Protein AF-A0A0B8QP86-F1 (afdb_monomer_lite)

InterPro domains:
  IPR002121 HRDC domain [PF00570] (1-34)
  IPR002121 HRDC domain [PS50967] (1-44)
  IPR010997 HRDC-like superfamily [SSF47819] (1-39)
  IPR022080 Protein of unknown function DUF3630 [PF12305] (49-136)
  IPR044876 HRDC domain superfamily [G3DSA:1.10.150.80] (1-42)

Organism: NCBI:txid1481914

Radius of gyration: 19.51 Å; chains: 1; bounding box: 46×40×52 Å

Sequence (138 aa):
MADILPTSYGEMLAVNGVGQRKLDKYADVFLDLIQEHITGHAKFLASHYIADEVKLIVTFPSFDHDSYPQLAEEFVALLSAKVVEKQQDADLHTWLIDFEGCRLMLRGEHYSESVWLESLSVEEGSEELEFI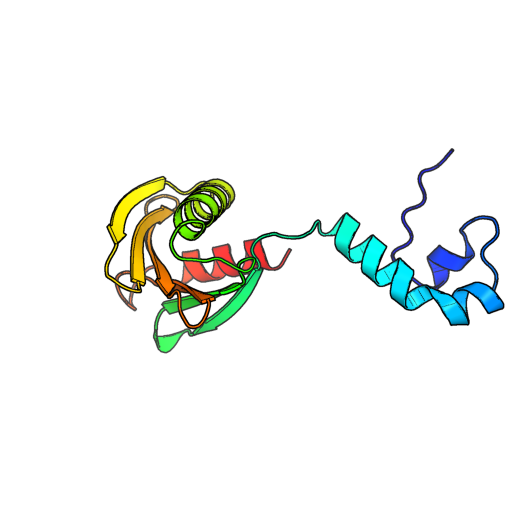ASLLCK

Structure (mmCIF, N/CA/C/O backbone):
data_AF-A0A0B8QP86-F1
#
_entry.id   AF-A0A0B8QP86-F1
#
loop_
_atom_site.group_PDB
_atom_site.id
_atom_site.type_symbol
_atom_site.label_atom_id
_atom_site.label_alt_id
_atom_site.label_comp_id
_atom_site.label_asym_id
_atom_site.label_entity_id
_atom_site.label_seq_id
_atom_site.pdbx_PDB_ins_code
_atom_site.Cartn_x
_atom_site.Cartn_y
_atom_site.Cartn_z
_atom_site.occupancy
_atom_site.B_iso_or_equiv
_atom_site.auth_seq_id
_atom_site.auth_comp_id
_atom_site.auth_asym_id
_atom_site.auth_atom_id
_atom_site.pdbx_PDB_model_num
ATOM 1 N N . MET A 1 1 ? 11.970 -21.170 -28.869 1.00 48.81 1 MET A N 1
ATOM 2 C CA . MET A 1 1 ? 13.067 -20.249 -28.506 1.00 48.81 1 MET A CA 1
ATOM 3 C C . MET A 1 1 ? 13.019 -20.147 -26.996 1.00 48.81 1 MET A C 1
ATOM 5 O O . MET A 1 1 ? 11.913 -20.032 -26.494 1.00 48.81 1 MET A O 1
ATOM 9 N N . ALA A 1 2 ? 14.126 -20.339 -26.278 1.00 48.25 2 ALA A N 1
ATOM 10 C CA . ALA A 1 2 ? 14.112 -20.099 -24.836 1.00 48.25 2 ALA A CA 1
ATOM 11 C C . ALA A 1 2 ? 13.992 -18.586 -24.624 1.00 48.25 2 ALA A C 1
ATOM 13 O O . ALA A 1 2 ? 14.783 -17.841 -25.204 1.00 48.25 2 ALA A O 1
ATOM 14 N N . ASP A 1 3 ? 12.996 -18.153 -23.859 1.00 63.59 3 ASP A N 1
ATOM 15 C CA . ASP A 1 3 ? 12.854 -16.760 -23.448 1.00 63.59 3 ASP A CA 1
ATOM 16 C C . ASP A 1 3 ? 13.947 -16.475 -22.410 1.00 63.59 3 ASP A C 1
ATOM 18 O O . ASP A 1 3 ? 13.838 -16.852 -21.245 1.00 63.59 3 ASP A O 1
ATOM 22 N N . ILE A 1 4 ? 15.073 -15.918 -22.862 1.00 77.81 4 ILE A N 1
ATOM 23 C CA . ILE A 1 4 ? 16.176 -15.523 -21.981 1.00 77.81 4 ILE A CA 1
ATOM 24 C C . ILE A 1 4 ? 15.822 -14.150 -21.400 1.00 77.81 4 ILE A C 1
ATOM 26 O O . ILE A 1 4 ? 15.690 -13.187 -22.154 1.00 77.81 4 ILE A O 1
ATOM 30 N N . LEU A 1 5 ? 15.693 -14.071 -20.075 1.00 81.75 5 LEU A N 1
ATOM 31 C CA . LEU A 1 5 ? 15.492 -12.842 -19.299 1.00 81.75 5 LEU A CA 1
ATOM 32 C C . LEU A 1 5 ? 16.765 -12.564 -18.485 1.00 81.75 5 LEU A C 1
ATOM 34 O O . LEU A 1 5 ? 16.869 -13.030 -17.353 1.00 81.75 5 LEU A O 1
ATOM 38 N N . PRO A 1 6 ? 17.776 -11.902 -19.070 1.00 89.12 6 PRO A N 1
ATOM 39 C CA . PRO A 1 6 ? 19.049 -11.690 -18.398 1.00 89.12 6 PRO A CA 1
ATOM 40 C C . PRO A 1 6 ? 18.917 -10.610 -17.319 1.00 89.12 6 PRO A C 1
ATOM 42 O O . PRO A 1 6 ? 18.499 -9.492 -17.605 1.00 89.12 6 PRO A O 1
ATOM 45 N N . THR A 1 7 ? 19.335 -10.921 -16.096 1.00 88.31 7 THR A N 1
ATOM 46 C CA . THR A 1 7 ? 19.342 -9.993 -14.951 1.00 88.31 7 THR A CA 1
ATOM 47 C C . THR A 1 7 ? 20.756 -9.592 -14.539 1.00 88.31 7 THR A C 1
ATOM 49 O O . THR A 1 7 ? 20.974 -9.017 -13.476 1.00 88.31 7 THR A O 1
ATOM 52 N N . SER A 1 8 ? 21.757 -9.919 -15.359 1.00 91.12 8 SER A N 1
ATOM 53 C CA . SER A 1 8 ? 23.146 -9.539 -15.122 1.00 91.12 8 SER A CA 1
ATOM 54 C C . SER A 1 8 ? 23.919 -9.305 -16.418 1.00 91.12 8 SER A C 1
ATOM 56 O O . SER A 1 8 ? 23.569 -9.799 -17.491 1.00 91.12 8 SER A O 1
ATOM 58 N N . TYR A 1 9 ? 25.048 -8.604 -16.300 1.00 91.12 9 TYR A N 1
ATOM 59 C CA . TYR A 1 9 ? 26.001 -8.394 -17.392 1.00 91.12 9 TYR A CA 1
ATOM 60 C C . TYR A 1 9 ? 26.487 -9.706 -18.031 1.00 91.12 9 TYR A C 1
ATOM 62 O O . TYR A 1 9 ? 26.633 -9.796 -19.251 1.00 91.12 9 TYR A O 1
ATOM 70 N N . GLY A 1 10 ? 26.735 -10.734 -17.214 1.00 89.56 10 GLY A N 1
ATOM 71 C CA . GLY A 1 10 ? 27.185 -12.041 -17.697 1.00 89.56 10 GLY A CA 1
ATOM 72 C C . GLY A 1 10 ? 26.113 -12.757 -18.518 1.00 89.56 10 GLY A C 1
ATOM 73 O O . GLY A 1 10 ? 26.411 -13.318 -19.570 1.00 89.56 10 GLY A O 1
ATOM 74 N N . GLU A 1 11 ? 24.859 -12.682 -18.081 1.00 91.38 11 GLU A N 1
ATOM 75 C CA . GLU A 1 11 ? 23.720 -13.264 -18.797 1.00 91.38 11 GLU A CA 1
ATOM 76 C C . GLU A 1 11 ? 23.393 -12.493 -20.079 1.00 91.38 11 GLU A C 1
ATOM 78 O O . GLU A 1 11 ? 23.052 -13.103 -21.092 1.00 91.38 11 GLU A O 1
ATOM 83 N N . MET A 1 12 ? 23.591 -11.171 -20.087 1.00 90.81 12 MET A N 1
ATOM 84 C CA . MET A 1 12 ? 23.452 -10.346 -21.290 1.00 90.81 12 MET A CA 1
ATOM 85 C C . MET A 1 12 ? 24.409 -10.781 -22.408 1.00 90.81 12 MET A C 1
ATOM 87 O O . MET A 1 12 ? 24.021 -10.776 -23.572 1.00 90.81 12 MET A O 1
ATOM 91 N N . LEU A 1 13 ? 25.633 -11.224 -22.089 1.00 90.56 13 LEU A N 1
ATOM 92 C CA . LEU A 1 13 ? 26.570 -11.772 -23.086 1.00 90.56 13 LEU A CA 1
ATOM 93 C C . LEU A 1 13 ? 26.135 -13.124 -23.668 1.00 90.56 13 LEU A C 1
ATOM 95 O O . LEU A 1 13 ? 26.598 -13.495 -24.746 1.00 90.56 13 LEU A O 1
ATOM 99 N N . ALA A 1 14 ? 25.264 -13.861 -22.977 1.00 89.75 14 ALA A N 1
ATOM 100 C CA . ALA A 1 14 ? 24.707 -15.114 -23.479 1.00 89.75 14 ALA A CA 1
ATOM 101 C C . ALA A 1 14 ? 23.549 -14.889 -24.474 1.00 89.75 14 ALA A C 1
ATOM 103 O O . ALA A 1 14 ? 23.144 -15.824 -25.170 1.00 89.75 14 ALA A O 1
ATOM 104 N N . VAL A 1 15 ? 23.035 -13.656 -24.587 1.00 87.94 15 VAL A N 1
ATOM 105 C CA . VAL A 1 15 ? 22.004 -13.285 -25.564 1.00 87.94 15 VAL A CA 1
ATOM 106 C C . VAL A 1 15 ? 22.609 -13.192 -26.965 1.00 87.94 15 VAL A C 1
ATOM 108 O O . VAL A 1 15 ? 23.618 -12.524 -27.206 1.00 87.94 15 VAL A O 1
ATOM 111 N N . ASN A 1 16 ? 21.962 -13.843 -27.935 1.00 90.19 16 ASN A N 1
ATOM 112 C CA . ASN A 1 16 ? 22.435 -13.865 -29.316 1.00 90.19 16 ASN A CA 1
ATOM 113 C C . ASN A 1 16 ? 22.584 -12.438 -29.882 1.00 90.19 16 ASN A C 1
ATOM 115 O O . ASN A 1 16 ? 21.651 -11.637 -29.858 1.00 90.19 16 ASN A O 1
ATOM 119 N N . GLY A 1 17 ? 23.770 -12.126 -30.409 1.00 88.00 17 GLY A N 1
ATOM 120 C CA . GLY A 1 17 ? 24.059 -10.834 -31.030 1.00 88.00 17 GLY A CA 1
ATOM 121 C C . GLY A 1 17 ? 24.470 -9.726 -30.054 1.00 88.00 17 GLY A C 1
ATOM 122 O O . GLY A 1 17 ? 24.714 -8.595 -30.505 1.00 88.00 17 GLY A O 1
ATOM 123 N N . VAL A 1 18 ? 24.593 -10.030 -28.757 1.00 90.81 18 VAL A N 1
ATOM 124 C CA . VAL A 1 18 ? 25.202 -9.154 -27.750 1.00 90.81 18 VAL A CA 1
ATOM 125 C C . VAL A 1 18 ? 26.681 -9.516 -27.602 1.00 90.81 18 VAL A C 1
ATOM 127 O O . VAL A 1 18 ? 27.045 -10.648 -27.321 1.00 90.81 18 VAL A O 1
ATOM 130 N N . GLY A 1 19 ? 27.555 -8.539 -27.837 1.00 92.56 19 GLY A N 1
ATOM 131 C CA . GLY A 1 19 ? 28.998 -8.662 -27.616 1.00 92.56 19 GLY A CA 1
ATOM 132 C C . GLY A 1 19 ? 29.505 -7.498 -26.771 1.00 92.56 19 GLY A C 1
ATOM 133 O O . GLY A 1 19 ? 28.771 -6.532 -26.568 1.00 92.56 19 GLY A O 1
ATOM 134 N N . GLN A 1 20 ? 30.767 -7.555 -26.339 1.00 93.69 20 GLN A N 1
ATOM 135 C CA . GLN A 1 20 ? 31.343 -6.620 -25.355 1.00 93.69 20 GLN A CA 1
ATOM 136 C C . GLN A 1 20 ? 31.057 -5.139 -25.653 1.00 93.69 20 GLN A C 1
ATOM 138 O O . GLN A 1 20 ? 30.511 -4.429 -24.824 1.00 93.69 20 GLN A O 1
ATOM 143 N N . ARG A 1 21 ? 31.266 -4.688 -26.898 1.00 94.81 21 ARG A N 1
ATOM 144 C CA . ARG A 1 21 ? 31.007 -3.286 -27.288 1.00 94.81 21 ARG A CA 1
ATOM 145 C C . ARG A 1 21 ? 29.554 -2.827 -27.109 1.00 94.81 21 ARG A C 1
ATOM 147 O O . ARG A 1 21 ? 29.317 -1.632 -26.976 1.00 94.81 21 ARG A O 1
ATOM 154 N N . LYS A 1 22 ? 28.580 -3.737 -27.229 1.00 92.62 22 LYS A N 1
ATOM 155 C CA . LYS A 1 22 ? 27.158 -3.431 -26.999 1.00 92.62 22 LYS A CA 1
ATOM 156 C C . LYS A 1 22 ? 26.833 -3.496 -25.513 1.00 92.62 22 LYS A C 1
ATOM 158 O O . LYS A 1 22 ? 26.086 -2.646 -25.049 1.00 92.62 22 LYS A O 1
ATOM 163 N N . LEU A 1 23 ? 27.408 -4.468 -24.806 1.00 92.25 23 LEU A N 1
ATOM 164 C CA . LEU A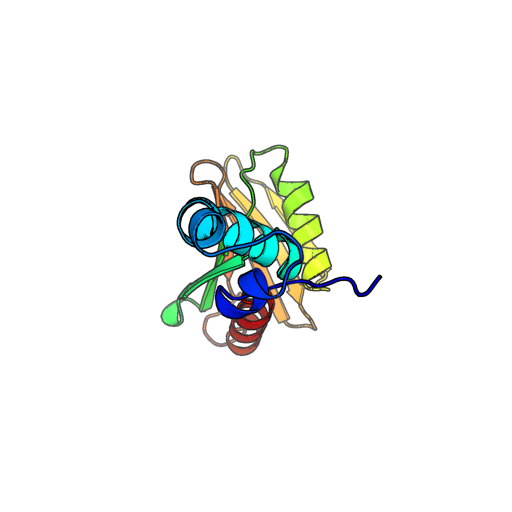 1 23 ? 27.283 -4.590 -23.361 1.00 92.25 23 LEU A CA 1
ATOM 165 C C . LEU A 1 23 ? 27.746 -3.291 -22.684 1.00 92.25 23 LEU A C 1
ATOM 167 O O . LEU A 1 23 ? 26.931 -2.610 -22.083 1.00 92.25 23 LEU A O 1
ATOM 171 N N . ASP A 1 24 ? 28.981 -2.854 -22.933 1.00 93.62 24 ASP A N 1
ATOM 172 C CA . ASP A 1 24 ? 29.561 -1.651 -22.311 1.00 93.62 24 ASP A CA 1
ATOM 173 C C . ASP A 1 24 ? 28.768 -0.363 -22.585 1.00 93.62 24 ASP A C 1
ATOM 175 O O . ASP A 1 24 ? 28.847 0.600 -21.830 1.00 93.62 24 ASP A O 1
ATOM 179 N N . LYS A 1 25 ? 28.042 -0.309 -23.708 1.00 94.62 25 LYS A N 1
ATOM 180 C CA . LYS A 1 25 ? 27.323 0.895 -24.139 1.00 94.62 25 LYS A CA 1
ATOM 181 C C . LYS A 1 25 ? 25.863 0.925 -23.688 1.00 94.62 25 LYS A C 1
ATOM 183 O O . LYS A 1 25 ? 25.295 2.010 -23.597 1.00 94.62 25 LYS A O 1
ATOM 188 N N . TYR A 1 26 ? 25.240 -0.235 -23.502 1.00 93.94 26 TYR A N 1
ATOM 189 C CA . TYR A 1 26 ? 23.787 -0.334 -23.360 1.00 93.94 26 TYR A CA 1
ATOM 190 C C . TYR A 1 26 ? 23.329 -1.195 -22.178 1.00 93.94 26 TYR A C 1
ATOM 192 O O . TYR A 1 26 ? 22.138 -1.184 -21.889 1.00 93.94 26 TYR A O 1
ATOM 200 N N . ALA A 1 27 ? 24.218 -1.940 -21.513 1.00 89.94 27 ALA A N 1
ATOM 201 C CA . ALA A 1 27 ? 23.831 -2.921 -20.500 1.00 89.94 27 ALA A CA 1
ATOM 202 C C . ALA A 1 27 ? 23.004 -2.316 -19.366 1.00 89.94 27 ALA A C 1
ATOM 204 O O . ALA A 1 27 ? 21.943 -2.862 -19.102 1.00 89.94 27 ALA A O 1
ATOM 205 N N . ASP A 1 28 ? 23.425 -1.194 -18.773 1.00 88.25 28 ASP A N 1
ATOM 206 C CA . ASP A 1 28 ? 22.697 -0.567 -17.658 1.00 88.25 28 ASP A CA 1
ATOM 207 C C . ASP A 1 28 ? 21.240 -0.264 -18.028 1.00 88.25 28 ASP A C 1
ATOM 209 O O . ASP A 1 28 ? 20.325 -0.791 -17.415 1.00 88.25 28 ASP A O 1
ATOM 213 N N . VAL A 1 29 ? 21.014 0.461 -19.129 1.00 89.50 29 VAL A N 1
ATOM 214 C CA . VAL A 1 29 ? 19.664 0.855 -19.574 1.00 89.50 29 VAL A CA 1
ATOM 215 C C . VAL A 1 29 ? 18.753 -0.353 -19.817 1.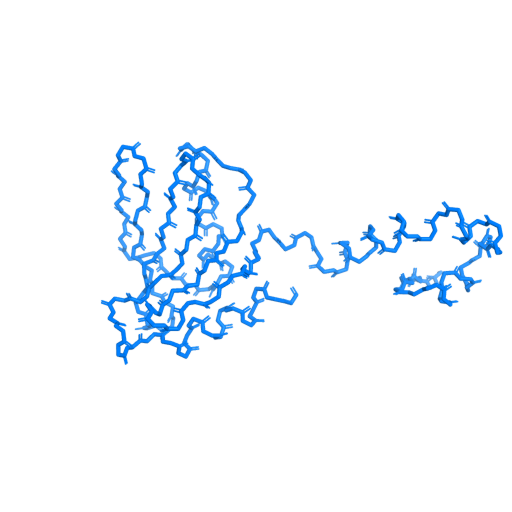00 89.50 29 VAL A C 1
ATOM 217 O O . VAL A 1 29 ? 17.561 -0.305 -19.525 1.00 89.50 29 VAL A O 1
ATOM 220 N N . PHE A 1 30 ? 19.289 -1.435 -20.386 1.00 90.12 30 PHE A N 1
ATOM 221 C CA . PHE A 1 30 ? 18.496 -2.638 -20.635 1.00 90.12 30 PHE A CA 1
ATOM 222 C C . PHE A 1 30 ? 18.285 -3.471 -19.375 1.00 90.12 30 PHE A C 1
ATOM 224 O O . PHE A 1 30 ? 17.198 -4.012 -19.212 1.00 90.12 30 PHE A O 1
ATOM 231 N N . LEU A 1 31 ? 19.292 -3.597 -18.511 1.00 89.06 31 LEU A N 1
ATOM 232 C CA . LEU A 1 31 ? 19.172 -4.327 -17.252 1.00 89.06 31 LEU A CA 1
ATOM 233 C C . LEU A 1 31 ? 18.200 -3.621 -16.311 1.00 89.06 31 LEU A C 1
ATOM 235 O O . LEU A 1 31 ? 17.370 -4.306 -15.729 1.00 89.06 31 LEU A O 1
ATOM 239 N N . ASP A 1 32 ? 18.221 -2.290 -16.260 1.00 81.94 32 ASP A N 1
ATOM 240 C CA . ASP A 1 32 ? 17.248 -1.486 -15.520 1.00 81.94 32 ASP A CA 1
ATOM 241 C C . ASP A 1 32 ? 15.825 -1.739 -16.039 1.00 81.94 32 ASP A C 1
ATOM 243 O O . ASP A 1 32 ? 14.937 -2.074 -15.261 1.00 81.94 32 ASP A O 1
ATOM 247 N N . LEU A 1 33 ? 15.611 -1.679 -17.360 1.00 83.81 33 LEU A N 1
ATOM 248 C CA . LEU A 1 33 ? 14.299 -1.926 -17.972 1.00 83.81 33 LEU A CA 1
ATOM 249 C C . LEU A 1 33 ? 13.810 -3.371 -17.770 1.00 83.81 33 LEU A C 1
ATOM 251 O O . LEU A 1 33 ? 12.621 -3.619 -17.579 1.00 83.81 33 LEU A O 1
ATOM 255 N N . ILE A 1 34 ? 14.713 -4.351 -17.854 1.00 86.25 34 ILE A N 1
ATOM 256 C CA . ILE A 1 34 ? 14.386 -5.762 -17.620 1.00 86.25 34 ILE A CA 1
ATOM 257 C C . ILE A 1 34 ? 14.072 -5.980 -16.143 1.00 86.25 34 ILE A C 1
ATOM 259 O O . ILE A 1 34 ? 13.113 -6.678 -15.831 1.00 86.25 34 ILE A O 1
ATOM 263 N N . GLN A 1 35 ? 14.845 -5.375 -15.245 1.00 78.38 35 GLN A N 1
ATOM 264 C CA . GLN A 1 35 ? 14.595 -5.429 -13.814 1.00 78.38 35 GLN A CA 1
ATOM 265 C C . GLN A 1 35 ? 13.232 -4.814 -13.495 1.00 78.38 35 GLN A C 1
ATOM 267 O O . GLN A 1 35 ? 12.431 -5.493 -12.871 1.00 78.38 35 GLN A O 1
ATOM 272 N N . GLU A 1 36 ? 12.924 -3.631 -14.030 1.00 74.12 36 GLU A N 1
ATOM 273 C CA . GLU A 1 36 ? 11.617 -2.965 -13.940 1.00 74.12 36 GLU A CA 1
ATOM 274 C C . GLU A 1 36 ? 10.475 -3.833 -14.499 1.00 74.12 36 GLU A C 1
ATOM 276 O O . GLU A 1 36 ? 9.389 -3.898 -13.926 1.00 74.12 36 GLU A O 1
ATOM 281 N N . HIS A 1 37 ? 10.711 -4.566 -15.590 1.00 77.38 37 HIS A N 1
ATOM 282 C CA . HIS A 1 37 ? 9.735 -5.511 -16.132 1.00 77.38 37 HIS A CA 1
ATOM 283 C C . HIS A 1 37 ? 9.531 -6.744 -15.234 1.00 77.38 37 HIS A C 1
ATOM 285 O O . HIS A 1 37 ? 8.406 -7.222 -15.101 1.00 77.38 37 HIS A O 1
ATOM 291 N N . ILE A 1 38 ? 10.601 -7.267 -14.625 1.00 73.19 38 ILE A N 1
ATOM 292 C CA . ILE A 1 38 ? 10.584 -8.481 -13.793 1.00 73.19 38 ILE A CA 1
ATOM 293 C C . ILE A 1 38 ? 10.000 -8.209 -12.407 1.00 73.19 38 I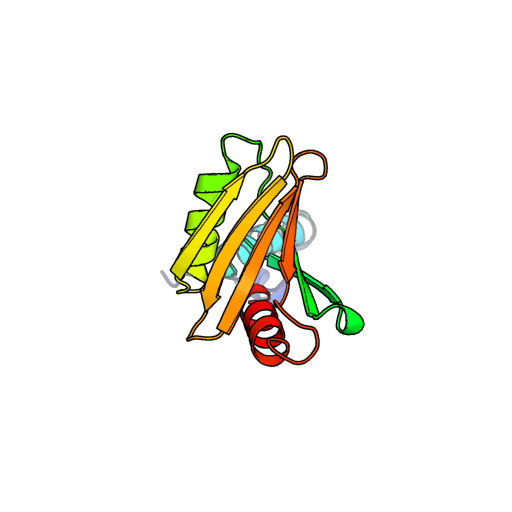LE A C 1
ATOM 295 O O . ILE A 1 38 ? 9.193 -9.004 -11.931 1.00 73.19 38 ILE A O 1
ATOM 299 N N . THR A 1 39 ? 10.373 -7.098 -11.771 1.00 65.75 39 THR A N 1
ATOM 300 C CA . THR A 1 39 ? 9.753 -6.645 -10.514 1.00 65.75 39 THR A CA 1
ATOM 301 C C . THR A 1 39 ? 8.323 -6.156 -10.742 1.00 65.75 39 THR A C 1
ATOM 303 O O . THR A 1 39 ? 7.570 -5.943 -9.797 1.00 65.75 39 THR A O 1
ATOM 306 N N . GLY A 1 40 ? 7.935 -5.970 -12.009 1.00 56.38 40 GLY A N 1
ATOM 307 C CA . GLY A 1 40 ? 6.820 -5.122 -12.381 1.00 56.38 40 GLY A CA 1
ATOM 308 C C . GLY A 1 40 ? 7.136 -3.671 -12.021 1.00 56.38 40 GLY A C 1
ATOM 309 O O . GLY A 1 40 ? 7.937 -3.376 -11.131 1.00 56.38 40 GLY A O 1
ATOM 310 N N . HIS A 1 41 ? 6.464 -2.726 -12.672 1.00 59.12 41 HIS A N 1
ATOM 311 C CA . HIS A 1 41 ? 6.265 -1.436 -12.028 1.00 59.12 41 HIS A CA 1
ATOM 312 C C . HIS A 1 41 ? 5.411 -1.717 -10.792 1.00 59.12 41 HIS A C 1
ATOM 314 O O . HIS A 1 41 ? 4.181 -1.733 -10.887 1.00 59.12 41 HIS A O 1
ATOM 320 N N . ALA A 1 42 ? 6.042 -2.029 -9.659 1.00 70.12 42 ALA A N 1
ATOM 321 C CA . ALA A 1 42 ? 5.360 -2.080 -8.385 1.00 70.12 42 ALA A CA 1
ATOM 322 C C . ALA A 1 42 ? 4.780 -0.681 -8.183 1.00 70.12 42 ALA A C 1
ATOM 324 O O . ALA A 1 42 ? 5.484 0.283 -7.890 1.00 70.12 42 ALA A O 1
ATOM 325 N N . LYS A 1 43 ? 3.484 -0.563 -8.488 1.00 86.19 43 LYS A N 1
ATOM 326 C CA . LYS A 1 43 ? 2.759 0.708 -8.533 1.00 86.19 43 LYS A CA 1
ATOM 327 C C . LYS A 1 43 ? 2.866 1.439 -7.195 1.00 86.19 43 LYS A C 1
ATOM 329 O O . LYS A 1 43 ? 2.825 2.661 -7.165 1.00 86.19 43 LYS A O 1
ATOM 334 N N . PHE A 1 44 ? 3.027 0.674 -6.118 1.00 92.62 44 PHE A N 1
ATOM 335 C CA . PHE A 1 44 ? 3.176 1.145 -4.756 1.00 92.62 44 PHE A CA 1
ATOM 336 C C . PHE A 1 44 ? 4.414 0.502 -4.135 1.00 92.62 44 PHE A C 1
ATOM 338 O O . PHE A 1 44 ? 4.597 -0.709 -4.258 1.00 92.62 44 PHE A O 1
ATOM 345 N N . LEU A 1 45 ? 5.240 1.299 -3.461 1.00 92.50 45 LEU A N 1
ATOM 346 C CA . LEU A 1 45 ? 6.504 0.851 -2.867 1.00 92.50 45 LEU A CA 1
ATOM 347 C C . LEU A 1 45 ? 6.638 1.363 -1.438 1.00 92.50 45 LEU A C 1
ATOM 349 O O . LEU A 1 45 ? 6.305 2.513 -1.159 1.00 92.50 45 LEU A O 1
ATOM 353 N N . ALA A 1 46 ? 7.180 0.549 -0.536 1.00 93.94 46 ALA A N 1
ATOM 354 C CA . ALA A 1 46 ? 7.544 1.030 0.792 1.00 93.94 46 ALA A CA 1
ATOM 355 C C . ALA A 1 46 ? 8.746 1.982 0.690 1.00 93.94 46 ALA A C 1
ATOM 357 O O . ALA A 1 46 ? 9.759 1.650 0.077 1.00 93.94 46 ALA A O 1
ATOM 358 N N . SER A 1 47 ? 8.644 3.161 1.306 1.00 92.44 47 SER A N 1
ATOM 359 C CA . SER A 1 47 ? 9.730 4.148 1.328 1.00 92.44 47 SER A CA 1
ATOM 360 C C . SER A 1 47 ? 10.483 4.135 2.655 1.00 92.44 47 SER A C 1
ATOM 362 O O . SER A 1 47 ? 11.695 3.951 2.674 1.00 92.44 47 SER A O 1
ATOM 364 N N . HIS A 1 48 ? 9.778 4.360 3.767 1.00 93.25 48 HIS A N 1
ATOM 365 C CA . HIS A 1 48 ? 10.372 4.488 5.102 1.00 93.25 48 HIS A CA 1
ATOM 366 C C . HIS A 1 48 ? 9.398 4.005 6.172 1.00 93.25 48 HIS A C 1
ATOM 368 O O . HIS A 1 48 ? 8.229 4.381 6.149 1.00 93.25 48 HIS A O 1
ATOM 374 N N . TYR A 1 49 ? 9.893 3.243 7.145 1.00 94.44 49 TYR A N 1
ATOM 375 C CA . TYR A 1 49 ? 9.145 2.887 8.348 1.00 94.44 49 TYR A CA 1
ATOM 376 C C . TYR A 1 49 ? 9.641 3.709 9.543 1.00 94.44 49 TYR A C 1
ATOM 378 O O . TYR A 1 49 ? 10.843 3.767 9.808 1.00 94.44 49 TYR A O 1
ATOM 386 N N . ILE A 1 50 ? 8.717 4.360 10.248 1.00 94.94 50 ILE A N 1
ATOM 387 C CA . ILE A 1 50 ? 8.963 5.210 11.415 1.00 94.94 50 ILE A CA 1
ATOM 388 C C . ILE A 1 50 ? 8.412 4.472 12.636 1.00 94.94 50 ILE A C 1
ATOM 390 O O . ILE A 1 50 ? 7.218 4.539 12.926 1.00 94.94 50 ILE A O 1
ATOM 394 N N . ALA A 1 51 ? 9.288 3.748 13.335 1.00 91.06 51 ALA A N 1
ATOM 395 C CA . ALA A 1 51 ? 8.898 2.845 14.419 1.00 91.06 51 ALA A CA 1
ATOM 396 C C . ALA A 1 51 ? 8.216 3.565 15.596 1.00 91.06 51 ALA A C 1
ATOM 398 O O . ALA A 1 51 ? 7.205 3.081 16.093 1.00 91.06 51 ALA A O 1
ATOM 399 N N . ASP A 1 52 ? 8.714 4.742 15.993 1.00 91.88 52 ASP A N 1
ATOM 400 C CA . ASP A 1 52 ? 8.176 5.501 17.136 1.00 91.88 52 ASP A CA 1
ATOM 401 C C . ASP A 1 52 ? 6.726 5.978 16.922 1.00 91.88 52 ASP A C 1
ATOM 403 O O . ASP A 1 52 ? 5.996 6.204 17.885 1.00 91.88 52 ASP A O 1
ATOM 407 N N . GLU A 1 53 ? 6.304 6.129 15.663 1.00 93.75 53 GLU A N 1
ATOM 408 C CA . GLU A 1 53 ? 4.948 6.551 15.288 1.00 93.75 53 GLU A CA 1
ATOM 409 C C . GLU A 1 53 ? 4.102 5.406 14.719 1.00 93.75 53 GLU A C 1
ATOM 411 O O . GLU A 1 53 ? 2.939 5.628 14.389 1.00 93.75 53 GLU A O 1
ATOM 416 N N . VAL A 1 54 ? 4.677 4.205 14.569 1.00 95.62 54 VAL A N 1
ATOM 417 C CA . VAL A 1 54 ? 4.055 3.058 13.889 1.00 95.62 54 VAL A CA 1
ATOM 418 C C . VAL A 1 54 ? 3.448 3.507 12.554 1.00 95.62 54 VAL A C 1
ATOM 420 O O . VAL A 1 54 ? 2.242 3.424 12.309 1.00 95.62 54 VAL A O 1
ATOM 423 N N . LYS A 1 55 ? 4.318 4.076 11.708 1.00 97.25 55 LYS A N 1
ATOM 424 C CA . LYS A 1 55 ? 3.959 4.697 10.430 1.00 97.25 55 LYS A CA 1
ATOM 425 C C . LYS A 1 55 ? 4.841 4.189 9.299 1.00 97.25 55 LYS A C 1
ATOM 427 O O . LYS A 1 55 ? 6.064 4.202 9.402 1.00 97.25 55 LYS A O 1
ATOM 432 N N . LEU A 1 56 ? 4.223 3.798 8.193 1.00 97.44 56 LEU A N 1
ATOM 433 C CA . LEU A 1 56 ? 4.889 3.385 6.965 1.00 97.44 56 LEU A CA 1
ATOM 434 C C . LEU A 1 56 ? 4.594 4.392 5.855 1.00 97.44 56 LEU A C 1
ATOM 436 O O . LEU A 1 56 ? 3.453 4.530 5.425 1.00 97.44 56 LEU A O 1
ATOM 440 N N . ILE A 1 57 ? 5.629 5.062 5.363 1.00 97.25 57 ILE A N 1
ATOM 441 C CA . ILE A 1 57 ? 5.556 5.915 4.177 1.00 97.25 57 ILE A CA 1
ATOM 442 C C . ILE A 1 57 ? 5.588 5.032 2.932 1.00 97.25 57 ILE A C 1
ATOM 444 O O . ILE A 1 57 ? 6.445 4.149 2.819 1.00 97.25 57 ILE A O 1
ATOM 448 N N . VAL A 1 58 ? 4.676 5.295 2.000 1.00 96.44 58 VAL A N 1
ATOM 449 C CA . VAL A 1 58 ? 4.510 4.530 0.764 1.00 96.44 58 VAL A CA 1
ATOM 450 C C . VAL A 1 58 ? 4.601 5.481 -0.425 1.00 96.44 58 VAL A C 1
ATOM 452 O O . VAL A 1 58 ? 3.941 6.515 -0.464 1.00 96.44 58 VAL A O 1
ATOM 455 N N . THR A 1 59 ? 5.410 5.130 -1.418 1.00 93.94 59 THR A N 1
ATOM 456 C CA . THR A 1 59 ? 5.444 5.825 -2.704 1.00 93.94 59 THR A CA 1
ATOM 457 C C . THR A 1 59 ? 4.262 5.377 -3.547 1.00 93.94 59 THR A C 1
ATOM 459 O O . THR A 1 59 ? 4.088 4.183 -3.785 1.00 93.94 59 THR A O 1
ATOM 462 N N . PHE A 1 60 ? 3.468 6.341 -4.000 1.00 94.38 60 PHE A N 1
ATOM 463 C CA . PHE A 1 60 ? 2.420 6.164 -5.001 1.00 94.38 60 PHE A CA 1
ATOM 464 C C . PHE A 1 60 ? 2.899 6.757 -6.338 1.00 94.38 60 PHE A C 1
ATOM 466 O O . PHE A 1 60 ? 3.833 7.565 -6.348 1.00 94.38 60 PHE A O 1
ATOM 473 N N . PRO A 1 61 ? 2.279 6.406 -7.480 1.00 91.19 61 PRO A N 1
ATOM 474 C CA . PRO A 1 61 ? 2.410 7.213 -8.689 1.00 91.19 61 PRO A CA 1
ATOM 475 C C . PRO A 1 61 ? 1.879 8.622 -8.405 1.00 91.19 61 PRO A C 1
ATOM 477 O O . PRO A 1 61 ? 0.993 8.760 -7.563 1.00 91.19 61 PRO A O 1
ATOM 480 N N . SER A 1 62 ? 2.370 9.637 -9.125 1.00 90.25 62 SER A N 1
ATOM 481 C CA . SER A 1 62 ? 1.851 11.008 -8.991 1.00 90.25 62 SER A CA 1
ATOM 482 C C . SER A 1 62 ? 0.330 11.015 -9.116 1.00 90.25 62 SER A C 1
ATOM 484 O O . SER A 1 62 ? -0.251 10.319 -9.961 1.00 90.25 62 SER A O 1
ATOM 486 N N . PHE A 1 63 ? -0.296 11.770 -8.224 1.00 91.88 63 PHE A N 1
ATOM 487 C CA . PHE A 1 63 ? -1.734 11.831 -8.073 1.00 91.88 63 PHE A CA 1
ATOM 488 C C . PHE A 1 63 ? -2.163 13.248 -7.738 1.00 91.88 63 PHE A C 1
ATOM 490 O O . PHE A 1 63 ? -1.431 14.029 -7.140 1.00 91.88 63 PHE A O 1
ATOM 497 N N . ASP A 1 64 ? -3.401 13.542 -8.089 1.00 89.38 64 ASP A N 1
ATOM 498 C CA . ASP A 1 64 ? -4.114 14.737 -7.688 1.00 89.38 64 ASP A CA 1
ATOM 499 C C . ASP A 1 64 ? -5.327 14.377 -6.814 1.00 89.38 64 ASP A C 1
ATOM 501 O O . ASP A 1 64 ? -5.579 13.211 -6.487 1.00 89.38 64 ASP A O 1
ATOM 505 N N . HIS A 1 65 ? -6.092 15.393 -6.421 1.00 85.50 65 HIS A N 1
ATOM 506 C CA . HIS A 1 65 ? -7.303 15.225 -5.621 1.00 85.50 65 HIS A CA 1
ATOM 507 C C . HIS A 1 65 ? -8.304 14.229 -6.232 1.00 85.50 65 HIS A C 1
ATOM 509 O O . HIS A 1 65 ? -8.918 13.454 -5.502 1.00 85.50 65 HIS A O 1
ATOM 515 N N . ASP A 1 66 ? -8.454 14.235 -7.558 1.00 88.88 66 ASP A N 1
ATOM 516 C CA . ASP A 1 66 ? -9.467 13.448 -8.262 1.00 88.88 66 ASP A CA 1
ATOM 517 C C . ASP A 1 66 ? -9.007 12.015 -8.561 1.00 88.88 66 ASP A C 1
ATOM 519 O O . ASP A 1 66 ? -9.853 11.131 -8.723 1.00 88.88 66 ASP A O 1
ATOM 523 N N . SER A 1 67 ? -7.691 11.789 -8.644 1.00 91.44 67 SER A N 1
ATOM 524 C CA . SER A 1 67 ? -7.061 10.497 -8.959 1.00 91.44 67 SER A CA 1
ATOM 525 C C . SER A 1 67 ? -6.595 9.706 -7.731 1.00 91.44 67 SER A C 1
ATOM 527 O O . SER A 1 67 ? -6.419 8.484 -7.818 1.00 91.44 67 SER A O 1
ATOM 529 N N . TYR A 1 68 ? -6.429 10.358 -6.573 1.00 93.56 68 TYR A N 1
ATOM 530 C CA . TYR A 1 68 ? -6.074 9.674 -5.327 1.00 93.56 68 TYR A CA 1
ATOM 531 C C . TYR A 1 68 ? -7.065 8.562 -4.943 1.00 93.56 68 TYR A C 1
ATOM 533 O O . TYR A 1 68 ? -6.604 7.461 -4.637 1.00 93.56 68 TYR A O 1
ATOM 541 N N . PRO A 1 69 ? -8.402 8.761 -4.967 1.00 95.31 69 PRO A N 1
ATOM 542 C CA . PRO A 1 69 ? -9.334 7.722 -4.530 1.00 95.31 69 PRO A CA 1
ATOM 543 C C . PRO A 1 69 ? -9.194 6.404 -5.303 1.00 95.31 69 PRO A C 1
ATOM 545 O O . PRO A 1 69 ? -9.265 5.329 -4.713 1.00 95.31 69 PRO A O 1
ATOM 548 N N . GLN A 1 70 ? -8.961 6.461 -6.612 1.00 95.75 70 GLN A N 1
ATOM 549 C CA . GLN A 1 70 ? -8.793 5.271 -7.445 1.00 95.75 70 GLN A CA 1
ATOM 550 C C . GLN A 1 70 ? -7.475 4.568 -7.101 1.00 95.75 70 GLN A C 1
ATOM 552 O O . GLN A 1 70 ? -7.452 3.352 -6.925 1.00 95.75 70 GLN A O 1
ATOM 557 N N . LEU A 1 71 ? -6.393 5.331 -6.917 1.00 95.81 71 LEU A N 1
ATOM 558 C CA . LEU A 1 71 ? -5.099 4.791 -6.496 1.00 95.81 71 LEU A CA 1
ATOM 559 C C . LEU A 1 71 ? -5.154 4.160 -5.103 1.00 95.81 71 LEU A C 1
ATOM 561 O O . LEU A 1 71 ? -4.606 3.079 -4.899 1.00 95.81 71 LEU A O 1
ATOM 565 N N . ALA A 1 72 ? -5.850 4.793 -4.161 1.00 96.94 72 ALA A N 1
ATOM 566 C CA . ALA A 1 72 ? -6.052 4.264 -2.822 1.00 96.94 72 ALA A CA 1
ATOM 567 C C . ALA A 1 72 ? -6.884 2.970 -2.839 1.00 96.94 72 ALA A C 1
ATOM 569 O O . ALA A 1 72 ? -6.550 2.029 -2.124 1.00 96.94 72 ALA A O 1
ATOM 570 N N . GLU A 1 73 ? -7.923 2.869 -3.676 1.00 97.69 73 GLU A N 1
ATOM 571 C CA . GLU A 1 73 ? -8.681 1.618 -3.847 1.00 97.69 73 GLU A CA 1
ATOM 572 C C . GLU A 1 73 ? -7.820 0.490 -4.409 1.00 97.69 73 GLU A C 1
ATOM 574 O O . GLU A 1 73 ? -7.863 -0.629 -3.896 1.00 97.69 73 GLU A O 1
ATOM 579 N N . GLU A 1 74 ? -7.012 0.781 -5.426 1.00 96.31 74 GLU A N 1
ATOM 580 C CA . GLU A 1 74 ? -6.077 -0.191 -5.988 1.00 96.31 74 GLU A CA 1
ATOM 581 C C . GLU A 1 74 ? -5.035 -0.647 -4.960 1.00 96.31 74 GLU A C 1
ATOM 583 O O . GLU A 1 74 ? -4.751 -1.841 -4.869 1.00 96.31 74 GLU A O 1
ATOM 588 N N . PHE A 1 75 ? -4.500 0.276 -4.157 1.00 96.94 75 PHE A N 1
ATOM 589 C CA . PHE A 1 75 ? -3.551 -0.045 -3.094 1.00 96.94 75 PHE A CA 1
ATOM 590 C C . PHE A 1 75 ? -4.180 -0.937 -2.020 1.00 96.94 75 PHE A C 1
ATOM 592 O O . PHE A 1 75 ? -3.623 -1.974 -1.666 1.00 96.94 75 PHE A O 1
ATOM 599 N N . VAL A 1 76 ? -5.379 -0.593 -1.545 1.00 97.75 76 VAL A N 1
ATOM 600 C CA . VAL A 1 76 ? -6.109 -1.401 -0.555 1.00 97.75 76 VAL A CA 1
ATOM 601 C C . VAL A 1 76 ? -6.424 -2.795 -1.103 1.00 97.75 76 VAL A C 1
ATOM 603 O O . VAL A 1 76 ? -6.261 -3.784 -0.387 1.00 97.75 76 VAL A O 1
ATOM 606 N N . ALA A 1 77 ? -6.816 -2.893 -2.376 1.00 95.81 77 ALA A N 1
ATOM 607 C CA . ALA A 1 77 ? -7.045 -4.171 -3.041 1.00 95.81 77 ALA A CA 1
ATOM 608 C C . ALA A 1 77 ? -5.758 -5.004 -3.162 1.00 95.81 77 ALA A C 1
ATOM 610 O O . ALA A 1 77 ? -5.797 -6.211 -2.926 1.00 95.81 77 ALA A O 1
ATOM 611 N N . LEU A 1 78 ? -4.620 -4.373 -3.474 1.00 94.50 78 LEU A N 1
ATOM 612 C CA . LEU A 1 78 ? -3.310 -5.030 -3.524 1.00 94.50 78 LEU A CA 1
ATOM 613 C C . LEU A 1 78 ? -2.919 -5.625 -2.165 1.00 94.50 78 LEU A C 1
ATOM 615 O O . LEU A 1 78 ? -2.417 -6.745 -2.109 1.00 94.50 78 LEU A O 1
ATOM 619 N N . LEU A 1 79 ? -3.216 -4.923 -1.071 1.00 95.38 79 LEU A N 1
ATOM 620 C CA . LEU A 1 79 ? -3.002 -5.425 0.289 1.00 95.38 79 LEU A CA 1
ATOM 621 C C . LEU A 1 79 ? -4.010 -6.505 0.711 1.00 95.38 79 LEU A C 1
ATOM 623 O O . LEU A 1 79 ? -3.893 -7.041 1.805 1.00 95.38 79 LEU A O 1
ATOM 627 N N . SER A 1 80 ? -5.019 -6.826 -0.108 1.00 95.88 80 SER A N 1
ATOM 628 C CA . SER A 1 80 ? -6.161 -7.665 0.297 1.00 95.88 80 SER A CA 1
ATOM 629 C C . SER A 1 80 ? -6.903 -7.139 1.541 1.00 95.88 80 SER A C 1
ATOM 631 O O . SER A 1 80 ? -7.565 -7.897 2.251 1.00 95.88 80 SER A O 1
ATOM 633 N N . ALA A 1 81 ? -6.820 -5.830 1.788 1.00 97.56 81 ALA A N 1
ATOM 634 C CA . ALA A 1 81 ? -7.498 -5.145 2.879 1.00 97.56 81 ALA A CA 1
ATOM 635 C C . ALA A 1 81 ? -8.913 -4.702 2.469 1.00 97.56 81 ALA A C 1
ATOM 637 O O . ALA A 1 81 ? -9.322 -4.787 1.307 1.00 97.56 81 ALA A O 1
ATOM 638 N N . LYS A 1 82 ? -9.693 -4.215 3.437 1.00 98.06 82 LYS A N 1
ATOM 639 C CA . LYS A 1 82 ? -11.046 -3.687 3.214 1.00 98.06 82 LYS A CA 1
ATOM 640 C C . LYS A 1 82 ? -11.130 -2.239 3.645 1.00 98.06 82 LYS A C 1
ATOM 642 O O . LYS A 1 82 ? -10.684 -1.896 4.731 1.00 98.06 82 LYS A O 1
ATOM 647 N N . VAL A 1 83 ? -11.782 -1.405 2.845 1.00 98.31 83 VAL A N 1
ATOM 648 C CA . VAL A 1 83 ? -12.140 -0.054 3.287 1.00 98.31 83 VAL A CA 1
ATOM 649 C C . VAL A 1 83 ? -13.307 -0.142 4.269 1.00 98.31 83 VAL A C 1
ATOM 651 O O . VAL A 1 83 ? -14.347 -0.720 3.951 1.00 98.31 83 VAL A O 1
ATOM 654 N N . VAL A 1 84 ? -13.134 0.440 5.451 1.00 98.19 84 VAL A N 1
ATOM 655 C CA . VAL A 1 84 ? -14.159 0.544 6.499 1.00 98.19 84 VAL A CA 1
ATOM 656 C C . VAL A 1 84 ? -14.831 1.911 6.448 1.00 98.19 84 VAL A C 1
ATOM 658 O O . VAL A 1 84 ? -16.055 1.998 6.497 1.00 98.19 84 VAL A O 1
ATOM 661 N N . GLU A 1 85 ? -14.039 2.976 6.326 1.00 98.06 85 GLU A N 1
ATOM 662 C CA . GLU A 1 85 ? -14.524 4.356 6.294 1.00 98.06 85 GLU A CA 1
ATOM 663 C C . GLU A 1 85 ? -13.637 5.210 5.386 1.00 98.06 85 GLU A C 1
ATOM 665 O O . GLU A 1 85 ? -12.428 4.997 5.308 1.00 98.06 85 GLU A O 1
ATOM 670 N N . LYS A 1 86 ? -14.242 6.186 4.704 1.00 97.69 86 LYS A N 1
ATOM 671 C CA . LYS A 1 86 ? -13.536 7.183 3.899 1.00 97.69 86 LYS A CA 1
ATOM 672 C C . LYS A 1 86 ? -13.904 8.571 4.396 1.00 97.69 86 LYS A C 1
ATOM 674 O O . LYS A 1 86 ? -15.087 8.902 4.463 1.00 97.69 86 LYS A O 1
ATOM 679 N N . GLN A 1 87 ? -12.895 9.377 4.681 1.00 95.88 87 GLN A N 1
ATOM 680 C CA . GLN A 1 87 ? -13.025 10.801 4.944 1.00 95.88 87 GLN A CA 1
ATOM 681 C C . GLN A 1 87 ? -12.126 11.572 3.978 1.00 95.88 87 GLN A C 1
ATOM 683 O O . GLN A 1 87 ? -11.055 11.102 3.581 1.00 95.88 87 GLN A O 1
ATOM 688 N N . GLN A 1 88 ? -12.601 12.742 3.572 1.00 91.81 88 GLN A N 1
ATOM 689 C CA . GLN A 1 88 ? -11.921 13.624 2.639 1.00 91.81 88 GLN A CA 1
ATOM 690 C C . GLN A 1 88 ? -12.123 15.059 3.108 1.00 91.81 88 GLN A C 1
ATOM 692 O O . GLN A 1 88 ? -13.256 15.539 3.182 1.00 91.81 88 GLN A O 1
ATOM 697 N N . ASP A 1 89 ? -11.010 15.711 3.411 1.00 89.94 89 ASP A N 1
ATOM 698 C CA . ASP A 1 89 ? -10.923 17.131 3.714 1.00 89.94 89 ASP A CA 1
ATOM 699 C C . ASP A 1 89 ? -10.380 17.887 2.485 1.00 89.94 89 ASP A C 1
ATOM 701 O O . ASP A 1 89 ? -10.290 17.338 1.384 1.00 89.94 89 ASP A O 1
ATOM 705 N N . ALA A 1 90 ? -10.059 19.175 2.635 1.00 84.38 90 ALA A N 1
ATOM 706 C CA . ALA A 1 90 ? -9.661 20.030 1.513 1.00 84.38 90 ALA A CA 1
ATOM 707 C C . ALA A 1 90 ? -8.399 19.536 0.775 1.00 84.38 90 ALA A C 1
ATOM 709 O O . ALA A 1 90 ? -8.307 19.668 -0.444 1.00 84.38 90 ALA A O 1
ATOM 710 N N . ASP A 1 91 ? -7.437 18.982 1.507 1.00 86.50 91 ASP A N 1
ATOM 711 C CA . ASP A 1 91 ? -6.102 18.603 1.032 1.00 86.50 91 ASP A CA 1
ATOM 712 C C . ASP A 1 91 ? -5.645 17.215 1.510 1.00 86.50 91 ASP A C 1
ATOM 714 O O . ASP A 1 91 ? -4.623 16.707 1.046 1.00 86.50 91 ASP A O 1
ATOM 718 N N . LEU A 1 92 ? -6.425 16.575 2.385 1.00 93.88 92 LEU A N 1
ATOM 719 C CA . LEU A 1 92 ? -6.102 15.290 2.992 1.00 93.88 92 LEU A CA 1
ATOM 720 C C . LEU A 1 92 ? -7.233 14.281 2.788 1.00 93.88 92 LEU A C 1
ATOM 722 O O . LEU A 1 92 ? -8.389 14.527 3.133 1.00 93.88 92 LEU A O 1
ATOM 726 N N . HIS A 1 93 ? -6.877 13.099 2.300 1.00 95.25 93 HIS A N 1
ATOM 727 C CA . HIS A 1 93 ? -7.736 11.923 2.356 1.00 95.25 93 HIS A CA 1
ATOM 728 C C . HIS A 1 93 ? -7.334 11.055 3.546 1.00 95.25 93 HIS A C 1
ATOM 730 O O . HIS A 1 93 ? -6.159 10.730 3.695 1.00 95.25 93 HIS A O 1
ATOM 736 N N . THR A 1 94 ? -8.304 10.645 4.366 1.00 97.06 94 THR A N 1
ATOM 737 C CA . THR A 1 94 ? -8.090 9.747 5.512 1.00 97.06 94 THR A CA 1
ATOM 738 C C . THR A 1 94 ? -9.046 8.569 5.419 1.00 97.06 94 THR A C 1
ATOM 740 O O . THR A 1 94 ? -10.261 8.726 5.540 1.00 97.06 94 THR A O 1
ATOM 743 N N . TRP A 1 95 ? -8.516 7.381 5.148 1.00 98.00 95 TRP A N 1
ATOM 744 C CA . TRP A 1 95 ? -9.304 6.163 4.982 1.00 98.00 95 TRP A CA 1
ATOM 745 C C . TRP A 1 95 ? -8.978 5.180 6.100 1.00 98.00 95 TRP A C 1
ATOM 747 O O . TRP A 1 95 ? -7.816 4.841 6.315 1.00 98.00 95 TRP A O 1
ATOM 757 N N . LEU A 1 96 ? -10.011 4.690 6.783 1.00 98.38 96 LEU A N 1
ATOM 758 C CA . LEU A 1 96 ? -9.884 3.555 7.686 1.00 98.38 96 LEU A CA 1
ATOM 759 C C . LEU A 1 96 ? -9.953 2.270 6.880 1.00 98.38 96 LEU A C 1
ATOM 761 O O . LEU A 1 96 ? -10.952 2.015 6.201 1.00 98.38 96 LEU A O 1
ATOM 765 N N . ILE A 1 97 ? -8.908 1.458 6.990 1.00 98.38 97 ILE A N 1
ATOM 766 C CA . ILE A 1 97 ? -8.827 0.149 6.354 1.00 98.38 97 ILE A CA 1
ATOM 767 C C . ILE A 1 97 ? -8.688 -0.951 7.405 1.00 98.38 97 ILE A C 1
ATOM 769 O O . ILE A 1 97 ? -8.163 -0.728 8.494 1.00 98.38 97 ILE A O 1
ATOM 773 N N . ASP A 1 98 ? -9.179 -2.134 7.066 1.00 97.88 98 ASP A N 1
ATOM 774 C CA . ASP A 1 98 ? -9.043 -3.367 7.833 1.00 97.88 98 ASP A CA 1
ATOM 775 C C . ASP A 1 98 ? -8.136 -4.319 7.051 1.00 97.88 98 ASP A C 1
ATOM 777 O O . ASP A 1 98 ? -8.501 -4.792 5.970 1.00 97.88 98 ASP A O 1
ATOM 781 N N . PHE A 1 99 ? -6.936 -4.543 7.574 1.00 97.06 99 PHE A N 1
ATOM 782 C CA . PHE A 1 99 ? -5.968 -5.503 7.066 1.00 97.06 99 PHE A CA 1
ATOM 783 C C . PHE A 1 99 ? -5.957 -6.706 8.010 1.00 97.06 99 PHE A C 1
ATOM 785 O O . PHE A 1 99 ? -5.433 -6.633 9.115 1.00 97.06 99 PHE A O 1
ATOM 792 N N . GLU A 1 100 ? -6.615 -7.791 7.596 1.00 94.69 100 GLU A N 1
ATOM 793 C CA . GLU A 1 100 ? -6.719 -9.041 8.367 1.00 94.69 100 GLU A CA 1
ATOM 794 C C . GLU A 1 100 ? -7.221 -8.865 9.821 1.00 94.69 100 GLU A C 1
ATOM 796 O O . GLU A 1 100 ? -6.871 -9.633 10.713 1.00 94.69 100 GLU A O 1
ATOM 801 N N . GLY A 1 101 ? -8.095 -7.880 10.066 1.00 94.38 101 GLY A N 1
ATOM 802 C CA . GLY A 1 101 ? -8.609 -7.543 11.399 1.00 94.38 101 GLY A CA 1
ATOM 803 C C . GLY A 1 101 ? -7.817 -6.465 12.149 1.00 94.38 101 GLY A C 1
ATOM 804 O O . GLY A 1 101 ? -8.283 -6.000 13.192 1.00 94.38 101 GLY A O 1
ATOM 805 N N . CYS A 1 102 ? -6.670 -6.027 11.622 1.00 95.62 102 CYS A N 1
ATOM 806 C CA . CYS A 1 102 ? -5.925 -4.873 12.117 1.00 95.62 102 CYS A CA 1
ATOM 807 C C . CYS A 1 102 ? -6.399 -3.593 11.415 1.00 95.62 102 CYS A C 1
ATOM 809 O O . CYS A 1 102 ? -6.487 -3.522 10.185 1.00 95.62 102 CYS A O 1
ATOM 811 N N . ARG A 1 103 ? -6.733 -2.565 12.200 1.00 97.12 103 ARG A N 1
ATOM 812 C CA . ARG A 1 103 ? -7.234 -1.286 11.689 1.00 97.12 103 ARG A CA 1
ATOM 813 C C . ARG A 1 103 ? -6.097 -0.296 11.489 1.00 97.12 103 ARG A C 1
ATOM 815 O O . ARG A 1 103 ? -5.432 0.072 12.452 1.00 97.12 103 ARG A O 1
ATOM 822 N N . LEU A 1 104 ? -5.954 0.199 10.264 1.00 98.00 104 LEU A N 1
ATOM 823 C CA . LEU A 1 104 ? -4.916 1.156 9.879 1.00 98.00 104 LEU A CA 1
ATOM 824 C C . LEU A 1 104 ? -5.532 2.381 9.198 1.00 98.00 104 LEU A C 1
ATOM 826 O O . LEU A 1 104 ? -6.547 2.274 8.504 1.00 98.00 104 LEU A O 1
ATOM 830 N N . MET A 1 105 ? -4.907 3.543 9.379 1.00 98.00 105 MET A N 1
ATOM 831 C CA . MET A 1 105 ? -5.195 4.758 8.614 1.00 98.00 105 MET A CA 1
ATOM 832 C C . M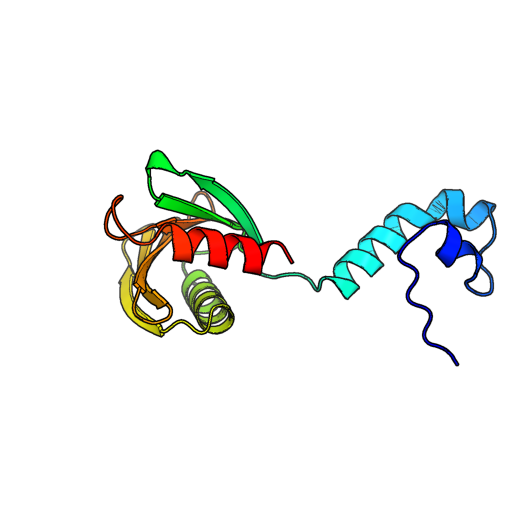ET A 1 105 ? -4.336 4.798 7.368 1.00 98.00 105 MET A C 1
ATOM 834 O O . MET A 1 105 ? -3.120 4.898 7.470 1.00 98.00 105 MET A O 1
ATOM 838 N N . LEU A 1 106 ? -4.976 4.795 6.203 1.00 98.44 106 LEU A N 1
ATOM 839 C CA . LEU A 1 106 ? -4.357 5.189 4.947 1.00 98.44 106 LEU A CA 1
ATOM 840 C C . LEU A 1 106 ? -4.596 6.681 4.729 1.00 98.44 106 LEU A C 1
ATOM 842 O O . LEU A 1 106 ? -5.743 7.119 4.593 1.00 98.44 106 LEU A O 1
ATOM 846 N N . ARG A 1 107 ? -3.516 7.457 4.684 1.00 97.62 107 ARG A N 1
ATOM 847 C CA . ARG A 1 107 ? -3.565 8.901 4.481 1.00 97.62 107 ARG A CA 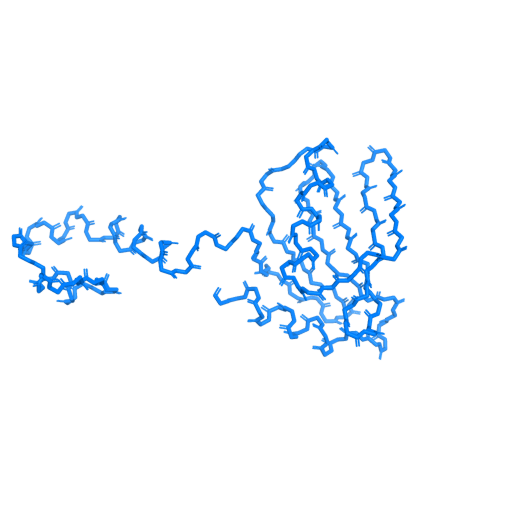1
ATOM 848 C C . ARG A 1 107 ? -2.834 9.316 3.224 1.00 97.62 107 ARG A C 1
ATOM 850 O O . ARG A 1 107 ? -1.736 8.833 2.980 1.00 97.62 107 ARG A O 1
ATOM 857 N N . GLY A 1 108 ? -3.439 10.238 2.483 1.00 96.50 108 GLY A N 1
ATOM 858 C CA . GLY A 1 108 ? -2.863 10.836 1.284 1.00 96.50 108 GLY A CA 1
ATOM 859 C C . GLY A 1 108 ? -3.027 12.342 1.299 1.00 96.50 108 GLY A C 1
ATOM 860 O O . GLY A 1 108 ? -4.154 12.841 1.286 1.00 96.50 108 GLY A O 1
ATOM 861 N N . GLU A 1 109 ? -1.903 13.049 1.340 1.00 94.62 109 GLU A N 1
ATOM 862 C CA . GLU A 1 109 ? -1.835 14.506 1.290 1.00 94.62 109 GLU A CA 1
ATOM 863 C C . GLU A 1 109 ? -1.464 14.953 -0.126 1.00 94.62 109 GLU A C 1
ATOM 865 O O . GLU A 1 109 ? -0.504 14.464 -0.721 1.00 94.62 109 GLU A O 1
ATOM 870 N N . HIS A 1 110 ? -2.264 15.860 -0.678 1.00 87.19 110 HIS A N 1
ATOM 871 C CA . HIS A 1 110 ? -2.231 16.197 -2.095 1.00 87.19 110 HIS A CA 1
ATOM 872 C C . HIS A 1 110 ? -1.028 17.058 -2.505 1.00 87.19 110 HIS A C 1
ATOM 874 O O . HIS A 1 110 ? -0.415 16.796 -3.534 1.00 87.19 110 HIS A O 1
ATOM 880 N N . TYR A 1 111 ? -0.676 18.095 -1.743 1.00 86.62 111 TYR A N 1
ATOM 881 C CA . TYR A 1 111 ? 0.330 19.071 -2.172 1.00 86.62 111 TYR A CA 1
ATOM 882 C C . TYR A 1 111 ? 1.754 18.521 -2.172 1.00 86.62 111 TYR A C 1
ATOM 884 O O . TYR A 1 111 ? 2.581 18.961 -2.971 1.00 86.62 111 TYR A O 1
ATOM 892 N N . SER A 1 112 ? 2.049 17.595 -1.265 1.00 89.38 112 SER A N 1
ATOM 893 C CA . SER A 1 112 ? 3.333 16.901 -1.204 1.00 89.38 112 SER A CA 1
ATOM 894 C C . SER A 1 112 ? 3.318 15.534 -1.884 1.00 89.38 112 SER A C 1
ATOM 896 O O . SER A 1 112 ? 4.362 14.888 -1.912 1.00 89.38 112 SER A O 1
ATOM 898 N N . GLU A 1 113 ? 2.163 15.092 -2.400 1.00 90.50 113 GLU A N 1
ATOM 899 C CA . GLU A 1 113 ? 1.929 13.727 -2.895 1.00 90.50 113 GLU A CA 1
ATOM 900 C C . GLU A 1 113 ? 2.367 12.646 -1.879 1.00 90.50 113 GLU A C 1
ATOM 902 O O . GLU A 1 113 ? 2.814 11.553 -2.237 1.00 90.50 113 GLU A O 1
ATOM 907 N N . SER A 1 114 ? 2.261 12.950 -0.581 1.00 93.25 114 SER A N 1
ATOM 908 C CA . SER A 1 114 ? 2.702 12.048 0.486 1.00 93.25 114 SER A CA 1
ATOM 909 C C . SER A 1 114 ? 1.605 11.065 0.856 1.00 93.25 114 SER A C 1
ATOM 911 O O . SER A 1 114 ? 0.491 11.470 1.194 1.00 93.25 114 SER A O 1
ATOM 913 N N . VAL A 1 115 ? 1.946 9.775 0.885 1.00 97.44 115 VAL A N 1
ATOM 914 C CA . VAL A 1 115 ? 1.040 8.706 1.314 1.00 97.44 115 VAL A CA 1
ATOM 915 C C . VAL A 1 115 ? 1.671 7.885 2.427 1.00 97.44 115 VAL A C 1
ATOM 917 O O . VAL A 1 115 ? 2.855 7.545 2.381 1.00 97.44 115 VAL A O 1
ATOM 920 N N . TRP A 1 116 ? 0.883 7.564 3.449 1.00 97.94 116 TRP A N 1
ATOM 921 C CA . TRP A 1 116 ? 1.335 6.713 4.540 1.00 97.94 116 TRP A CA 1
ATOM 922 C C . TRP A 1 116 ? 0.222 5.854 5.124 1.00 97.94 116 TRP A C 1
ATOM 924 O O . TRP A 1 116 ? -0.959 6.204 5.082 1.00 97.94 116 TRP A O 1
ATOM 934 N N . LEU A 1 117 ? 0.637 4.730 5.699 1.00 98.12 117 LEU A N 1
ATOM 935 C CA . LEU A 1 117 ? -0.156 3.942 6.625 1.00 98.12 117 LEU A CA 1
ATOM 936 C C . LEU A 1 117 ? 0.289 4.268 8.049 1.00 98.12 117 LEU A C 1
ATOM 938 O O . LEU A 1 117 ? 1.486 4.324 8.316 1.00 98.12 117 LEU A O 1
ATOM 942 N N . GLU A 1 118 ? -0.643 4.460 8.970 1.00 97.38 118 GLU A N 1
ATOM 943 C CA . GLU A 1 118 ? -0.344 4.563 10.401 1.00 97.38 118 GLU A CA 1
ATOM 944 C C . GLU A 1 118 ? -1.323 3.722 11.217 1.00 97.38 118 GLU A C 1
ATOM 946 O O . GLU A 1 118 ? -2.490 3.556 10.845 1.00 97.38 118 GLU A O 1
ATOM 951 N N . SER A 1 119 ? -0.839 3.176 12.328 1.00 95.50 119 SER A N 1
ATOM 952 C CA . SER A 1 119 ? -1.704 2.488 13.282 1.00 95.50 119 SER A CA 1
ATOM 953 C C . SER A 1 119 ? -2.616 3.471 14.020 1.00 95.50 119 SER A C 1
ATOM 955 O O . SER A 1 119 ? -2.311 4.656 14.168 1.00 95.50 119 SER A O 1
ATOM 957 N N . LEU A 1 120 ? -3.748 2.970 14.519 1.00 92.88 120 LEU A N 1
ATOM 958 C CA . LEU A 1 120 ? -4.632 3.732 15.405 1.00 92.88 120 LEU A CA 1
ATOM 959 C C . LEU A 1 120 ? -4.001 4.011 16.777 1.00 92.88 120 LEU A C 1
ATOM 961 O O . LEU A 1 120 ? -4.430 4.933 17.473 1.00 92.88 120 LEU A O 1
ATOM 965 N N . SER A 1 121 ? -3.014 3.211 17.180 1.00 87.69 121 SER A N 1
ATOM 966 C CA . SER A 1 121 ? -2.255 3.404 18.412 1.00 87.69 121 SER A CA 1
ATOM 967 C C . SER A 1 121 ? -0.822 2.909 18.240 1.00 87.69 121 SER A C 1
ATOM 969 O O . SER A 1 121 ? -0.562 2.002 17.460 1.00 87.69 121 SER A O 1
ATOM 971 N N . VAL A 1 122 ? 0.117 3.468 18.999 1.00 82.81 122 VAL A N 1
ATOM 972 C CA . VAL A 1 122 ? 1.526 3.038 18.952 1.00 82.81 122 VAL A CA 1
ATOM 973 C C . VAL A 1 122 ? 1.776 1.670 19.607 1.00 82.81 122 VAL A C 1
ATOM 975 O O . VAL A 1 122 ? 2.877 1.139 19.512 1.00 82.81 122 VAL A O 1
ATOM 978 N N . GLU A 1 123 ? 0.779 1.104 20.291 1.00 84.69 123 GLU A N 1
ATOM 979 C CA . GLU A 1 123 ? 0.881 -0.188 20.988 1.00 84.69 123 GLU A CA 1
ATOM 980 C C . GLU A 1 123 ? 0.448 -1.375 20.106 1.00 84.69 123 GLU A C 1
ATOM 982 O O . GLU A 1 123 ? 0.665 -2.526 20.478 1.00 84.69 123 GLU A O 1
ATOM 987 N N . GLU A 1 124 ? -0.144 -1.108 18.938 1.00 87.31 124 GLU A N 1
ATOM 988 C CA . GLU A 1 124 ? -0.716 -2.103 18.023 1.00 87.31 124 GLU A CA 1
ATOM 989 C C . GLU A 1 124 ? -0.305 -1.793 16.572 1.00 87.31 124 GLU A C 1
ATOM 991 O O . GLU A 1 124 ? 0.053 -0.660 16.254 1.00 87.31 124 GLU A O 1
ATOM 996 N N . GLY A 1 125 ? -0.381 -2.767 15.661 1.00 90.00 125 GLY A N 1
ATOM 997 C CA . GLY A 1 125 ? -0.220 -2.525 14.219 1.00 90.00 125 GLY A CA 1
ATOM 998 C C . GLY A 1 125 ? 1.218 -2.527 13.688 1.00 90.00 125 GLY A C 1
ATOM 999 O O . GLY A 1 125 ? 1.415 -2.416 12.478 1.00 90.00 125 GLY A O 1
ATOM 1000 N N . SER A 1 126 ? 2.233 -2.631 14.554 1.00 94.44 126 SER A N 1
ATOM 1001 C CA . SER A 1 126 ? 3.642 -2.635 14.135 1.00 94.44 126 SER A CA 1
ATOM 1002 C C . SER A 1 126 ? 3.999 -3.871 13.313 1.00 94.44 126 SER A C 1
ATOM 1004 O O . SER A 1 126 ? 4.616 -3.737 12.259 1.00 94.44 126 SER A O 1
ATOM 1006 N N . GLU A 1 127 ? 3.566 -5.056 13.750 1.00 95.00 127 GLU A N 1
ATOM 1007 C CA . GLU A 1 127 ? 3.794 -6.315 13.033 1.00 95.00 127 GLU A CA 1
ATOM 1008 C C . GLU A 1 127 ? 3.146 -6.281 11.642 1.00 95.00 127 GLU A C 1
ATOM 1010 O O . GLU A 1 127 ? 3.764 -6.672 10.649 1.00 95.00 127 GLU A O 1
ATOM 1015 N N . GLU A 1 128 ? 1.927 -5.748 11.540 1.00 96.19 128 GLU A N 1
ATOM 1016 C CA . GLU A 1 128 ? 1.210 -5.618 10.276 1.00 96.19 128 GLU A CA 1
ATOM 1017 C C . GLU A 1 128 ? 1.867 -4.601 9.339 1.00 96.19 128 GLU A C 1
ATOM 1019 O O . GLU A 1 128 ? 2.003 -4.875 8.146 1.00 96.19 128 GLU A O 1
ATOM 1024 N N . LEU A 1 129 ? 2.326 -3.451 9.843 1.00 96.44 129 LEU A N 1
ATOM 1025 C CA . LEU A 1 129 ? 3.037 -2.475 9.013 1.00 96.44 129 LEU A CA 1
ATOM 1026 C C . LEU A 1 129 ? 4.409 -2.974 8.560 1.00 96.44 129 LEU A C 1
ATOM 1028 O O . LEU A 1 129 ? 4.784 -2.731 7.414 1.00 96.44 129 LEU A O 1
ATOM 1032 N N . GLU A 1 130 ? 5.145 -3.694 9.406 1.00 95.25 130 GLU A N 1
ATOM 1033 C CA . GLU A 1 130 ? 6.402 -4.341 9.015 1.00 95.25 130 GLU A CA 1
ATOM 1034 C C . GLU A 1 130 ? 6.164 -5.409 7.942 1.00 95.25 130 GLU A C 1
ATOM 1036 O O . GLU A 1 130 ? 6.906 -5.492 6.956 1.00 95.25 130 GLU A O 1
ATOM 1041 N N . PHE A 1 131 ? 5.086 -6.185 8.078 1.00 95.31 131 PHE A N 1
ATOM 1042 C CA . PHE A 1 131 ? 4.679 -7.143 7.061 1.00 95.31 131 PHE A CA 1
ATOM 1043 C C . PHE A 1 131 ? 4.324 -6.453 5.739 1.00 95.31 131 PHE A C 1
ATOM 1045 O O . PHE A 1 131 ? 4.853 -6.841 4.693 1.00 95.31 131 PHE A O 1
ATOM 1052 N N . ILE A 1 132 ? 3.493 -5.407 5.770 1.00 95.88 132 ILE A N 1
ATOM 1053 C CA . ILE A 1 132 ? 3.123 -4.625 4.582 1.00 95.88 132 ILE A CA 1
ATOM 1054 C C . ILE A 1 132 ? 4.369 -4.005 3.938 1.00 95.88 132 ILE A C 1
ATOM 1056 O O . ILE A 1 132 ? 4.527 -4.080 2.721 1.00 95.88 132 ILE A O 1
ATOM 1060 N N . ALA A 1 133 ? 5.304 -3.469 4.726 1.00 94.94 133 ALA A N 1
ATOM 1061 C CA . ALA A 1 133 ? 6.571 -2.965 4.206 1.00 94.94 133 ALA A CA 1
ATOM 1062 C C . ALA A 1 133 ? 7.351 -4.063 3.465 1.00 94.94 133 ALA A C 1
ATOM 1064 O O . ALA A 1 133 ? 7.839 -3.842 2.360 1.00 94.94 133 ALA A O 1
ATOM 1065 N N . SER A 1 134 ? 7.409 -5.276 4.025 1.00 92.62 134 SER A N 1
ATOM 1066 C CA . SER A 1 134 ? 8.059 -6.421 3.376 1.00 92.62 134 SER A CA 1
ATOM 1067 C C . SER A 1 134 ? 7.357 -6.880 2.090 1.00 92.62 134 SER A C 1
ATOM 1069 O O . SER A 1 134 ? 8.013 -7.405 1.189 1.00 92.62 134 SER A O 1
ATOM 1071 N N . LEU A 1 135 ? 6.036 -6.689 1.995 1.00 91.12 135 LEU A N 1
ATOM 1072 C CA . LEU A 1 135 ? 5.241 -6.995 0.807 1.00 91.12 135 LEU A CA 1
ATOM 1073 C C . LEU A 1 135 ? 5.536 -6.003 -0.324 1.00 91.12 135 LEU A C 1
ATOM 1075 O O . LEU A 1 135 ? 5.650 -6.415 -1.472 1.00 91.12 135 LEU A O 1
ATOM 1079 N N . LEU A 1 136 ? 5.696 -4.722 0.015 1.00 90.25 136 LEU A N 1
ATOM 1080 C CA . LEU A 1 136 ? 5.936 -3.626 -0.930 1.00 90.25 136 LEU A CA 1
ATOM 1081 C C . LEU A 1 136 ? 7.417 -3.436 -1.306 1.00 90.25 136 LEU A C 1
ATOM 1083 O O . LEU A 1 136 ? 7.729 -2.587 -2.135 1.00 90.25 136 LEU A O 1
ATOM 1087 N N . CYS A 1 137 ? 8.330 -4.190 -0.690 1.00 80.81 137 CYS A N 1
ATOM 1088 C CA . CYS A 1 137 ? 9.759 -4.218 -1.025 1.00 80.81 137 CYS A CA 1
ATOM 1089 C C . CYS A 1 137 ? 10.132 -5.309 -2.050 1.00 80.81 137 CYS A C 1
ATOM 1091 O O . CYS A 1 137 ? 11.321 -5.486 -2.324 1.00 80.81 137 CYS A O 1
ATOM 1093 N N . LYS A 1 138 ? 9.162 -6.088 -2.543 1.00 57.69 138 LYS A N 1
ATOM 1094 C CA . LYS A 1 138 ? 9.383 -7.224 -3.453 1.00 57.69 138 LYS A CA 1
ATOM 1095 C C . LYS A 1 138 ? 9.186 -6.868 -4.916 1.00 57.69 138 LYS A C 1
ATOM 1097 O O . LYS A 1 138 ? 8.299 -6.040 -5.200 1.00 57.69 138 LYS A O 1
#

Secondary structure (DSSP, 8-state):
-------SHHHHHTSTT--HHHHHHHHHHHHHHHHHHHS---SSEEEEEEGGGTEEEEE-----TTTHHHHHHHHHHHTT-EEEEEEE-SSEEEEEEEETTEEEEEEEETTTTEEEEEESSTTSSHHHHHHHHHHHT-

Foldseek 3Di:
DPPQLDLDLVSQCVDPPDDDVCSVVCVVVVNVVSVCVVVPVLQKAFDDQDLQQQKTWIDHPQDAPVRVVVRVVVVCVLLVKAWPDWDDDPFKTWTWIQRPNFTWIWMAGGPVRITMITHPDSVDNNVVSVVVNVVRHD

pLDDT: mean 90.35, std 9.51, range [48.25, 98.44]